Protein AF-A0A956X6S8-F1 (afdb_monomer)

Secondary structure (DSSP, 8-stat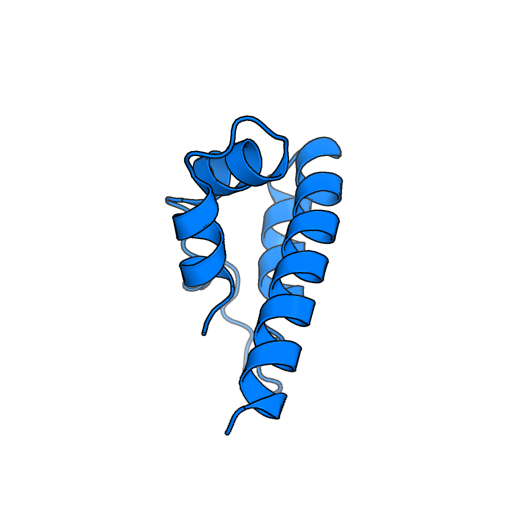e):
--HHHHHHTTTT-SSHHHHHHHHTSS--TTTS----SS-PPPHHHHHHHHHHHHS-HHHHHHHHHHHHHHHHHHHHHHTT-

Sequence (81 aa):
MKFKEWLLKQKERKDSVGTLARALADVDPRKFGRDSRRRKPDEHRRWARIVTRYGTMAHVQAFNQAWREFSKTQASREKTA

Foldseek 3Di:
DALLVLLCVLCPDPDLSVVLSVVCNPPDLVVQDPPPDDDDDDSLRSVLCVCVVPHDPSSNVSSVVSVVVVVVVVVVVVVVD

Structure (mmCIF, N/CA/C/O backbone):
data_AF-A0A956X6S8-F1
#
_entry.id   AF-A0A956X6S8-F1
#
loop_
_atom_site.group_PDB
_atom_site.id
_atom_site.type_symbol
_atom_site.label_atom_id
_atom_site.label_alt_id
_atom_site.label_comp_id
_atom_site.label_asym_id
_atom_site.label_entity_id
_atom_site.label_seq_id
_atom_site.pdbx_PDB_ins_code
_atom_site.Cartn_x
_atom_site.Cartn_y
_atom_site.Cartn_z
_atom_site.occupancy
_atom_site.B_iso_or_equiv
_atom_site.auth_seq_id
_atom_site.auth_comp_id
_atom_site.auth_asym_id
_atom_site.auth_atom_id
_atom_site.pdbx_PDB_model_num
ATOM 1 N N . MET A 1 1 ? -11.299 -4.188 9.355 1.00 82.00 1 MET A N 1
ATOM 2 C CA . MET A 1 1 ? -11.271 -3.414 8.082 1.00 82.00 1 MET A CA 1
ATOM 3 C C . MET A 1 1 ? -10.261 -4.082 7.174 1.00 82.00 1 MET A C 1
ATOM 5 O O . MET A 1 1 ? -9.258 -4.522 7.711 1.00 82.00 1 MET A O 1
ATOM 9 N N . LYS A 1 2 ? -10.489 -4.207 5.863 1.00 87.12 2 LYS A N 1
ATOM 10 C CA . LYS A 1 2 ? -9.506 -4.875 4.985 1.00 87.12 2 LYS A CA 1
ATOM 11 C C . LYS A 1 2 ? -8.373 -3.936 4.587 1.00 87.12 2 LYS A C 1
ATOM 13 O O . LYS A 1 2 ? -8.586 -2.726 4.485 1.00 87.12 2 LYS A O 1
ATOM 18 N N . PHE A 1 3 ? -7.200 -4.489 4.281 1.00 88.31 3 PHE A N 1
ATOM 19 C CA . PHE A 1 3 ? -6.050 -3.690 3.852 1.00 88.31 3 PHE A CA 1
ATOM 20 C C . PHE A 1 3 ? -6.369 -2.881 2.593 1.00 88.31 3 PHE A C 1
ATOM 22 O O . PHE A 1 3 ? -6.042 -1.701 2.533 1.00 88.31 3 PHE A O 1
ATOM 29 N N . LYS A 1 4 ? -7.088 -3.468 1.620 1.00 87.75 4 LYS A N 1
ATOM 30 C CA . LYS A 1 4 ? -7.488 -2.754 0.391 1.00 87.75 4 LYS A CA 1
ATOM 31 C C . LYS A 1 4 ? -8.301 -1.498 0.698 1.00 87.75 4 LYS A C 1
ATOM 33 O O . LYS A 1 4 ? -8.031 -0.435 0.156 1.00 87.75 4 LYS A O 1
ATOM 38 N N . GLU A 1 5 ? -9.298 -1.626 1.566 1.00 89.56 5 GLU A N 1
ATOM 39 C CA . GLU A 1 5 ? -10.178 -0.519 1.948 1.00 89.56 5 GLU A CA 1
ATOM 40 C C . GLU A 1 5 ? -9.397 0.574 2.675 1.00 89.56 5 GLU A C 1
ATOM 42 O O . GLU A 1 5 ? -9.636 1.756 2.451 1.00 89.56 5 GLU A O 1
ATOM 47 N N . TRP A 1 6 ? -8.454 0.187 3.538 1.00 92.62 6 TRP A N 1
ATOM 48 C CA . TRP A 1 6 ? -7.591 1.136 4.232 1.00 92.62 6 TRP A CA 1
ATOM 49 C C . TRP A 1 6 ? -6.648 1.848 3.261 1.00 92.62 6 TRP A C 1
ATOM 51 O O . TRP A 1 6 ? -6.544 3.072 3.305 1.00 92.62 6 TRP A O 1
ATOM 61 N N . LEU A 1 7 ? -6.031 1.098 2.344 1.00 91.50 7 LEU A N 1
ATOM 62 C CA . LEU A 1 7 ? -5.101 1.612 1.346 1.00 91.50 7 LEU A CA 1
ATOM 63 C C . LEU A 1 7 ? -5.793 2.591 0.389 1.00 91.50 7 LEU A C 1
ATOM 65 O O . LEU A 1 7 ? -5.231 3.634 0.079 1.00 91.50 7 LEU A O 1
ATOM 69 N N . LEU A 1 8 ? -7.037 2.323 -0.022 1.00 91.50 8 LEU A N 1
ATOM 70 C CA . LEU A 1 8 ? -7.808 3.237 -0.874 1.00 91.50 8 LEU A CA 1
ATOM 71 C C . LEU A 1 8 ? -8.040 4.609 -0.224 1.00 91.50 8 LEU A C 1
ATOM 73 O O . LEU A 1 8 ? -8.065 5.609 -0.937 1.00 91.50 8 LEU A O 1
ATOM 77 N N . LYS A 1 9 ? -8.139 4.680 1.110 1.00 93.38 9 LYS A N 1
ATOM 78 C CA . LYS A 1 9 ? -8.226 5.959 1.838 1.00 93.38 9 LYS A CA 1
ATOM 79 C C . LYS A 1 9 ? -6.915 6.747 1.834 1.00 93.38 9 LYS A C 1
ATOM 81 O O . LYS A 1 9 ? -6.920 7.925 2.152 1.00 93.38 9 LYS A O 1
ATOM 86 N N . GLN A 1 10 ? -5.798 6.113 1.479 1.00 93.44 10 GLN A N 1
ATOM 87 C CA . GLN A 1 10 ? -4.480 6.746 1.440 1.00 93.44 10 GLN A CA 1
ATOM 88 C C . GLN A 1 10 ? -4.158 7.387 0.079 1.00 93.44 10 GLN A C 1
ATOM 90 O O . GLN A 1 10 ? -3.087 7.966 -0.069 1.00 93.44 10 GLN A O 1
ATOM 95 N N . LYS A 1 11 ? -5.052 7.302 -0.920 1.00 91.75 11 LYS A N 1
ATOM 96 C CA . LYS A 1 11 ? -4.808 7.768 -2.302 1.00 91.75 11 LYS A CA 1
ATOM 97 C C . LYS A 1 11 ? -4.350 9.224 -2.412 1.00 91.75 11 LYS A C 1
ATOM 99 O O . LYS A 1 11 ? -3.544 9.534 -3.287 1.00 91.75 11 LYS A O 1
ATOM 104 N N . GLU A 1 12 ? -4.851 10.091 -1.538 1.00 92.38 12 GLU A N 1
ATOM 105 C CA . GLU A 1 12 ? -4.556 11.529 -1.551 1.00 92.38 12 GLU A CA 1
ATOM 106 C C . GLU A 1 12 ? -3.195 11.878 -0.931 1.00 92.38 12 GLU A C 1
ATOM 108 O O . GLU A 1 12 ? -2.722 13.008 -1.065 1.00 92.38 12 GLU A O 1
ATOM 113 N N . ARG A 1 13 ? -2.517 10.917 -0.286 1.00 92.69 13 ARG A N 1
ATOM 114 C CA . ARG A 1 13 ? -1.172 11.149 0.245 1.00 92.69 13 ARG A CA 1
ATOM 115 C C . ARG A 1 13 ? -0.188 11.417 -0.893 1.00 92.69 13 ARG A C 1
ATOM 117 O O . ARG A 1 13 ? -0.201 10.766 -1.944 1.00 92.69 13 ARG A O 1
ATOM 124 N N . LYS A 1 14 ? 0.715 12.367 -0.650 1.00 93.31 14 LYS A N 1
ATOM 125 C CA . LYS A 1 14 ? 1.798 12.747 -1.574 1.00 93.31 14 LYS A CA 1
ATOM 126 C C . LYS A 1 14 ? 3.087 11.940 -1.362 1.00 93.31 14 LYS A C 1
ATOM 128 O O . LYS A 1 14 ? 4.096 12.242 -1.985 1.00 93.31 14 LYS A O 1
ATOM 133 N N . ASP A 1 15 ? 3.058 10.929 -0.497 1.00 92.75 15 ASP A N 1
ATOM 134 C CA . ASP A 1 15 ? 4.204 10.081 -0.171 1.00 92.75 15 ASP A CA 1
ATOM 135 C C . ASP A 1 15 ? 4.186 8.739 -0.927 1.00 92.75 15 ASP A C 1
ATOM 137 O O . ASP A 1 15 ? 3.331 8.468 -1.775 1.00 92.75 15 ASP A O 1
ATOM 141 N N . SER A 1 16 ? 5.160 7.884 -0.613 1.00 91.25 16 SER A N 1
ATOM 142 C CA . SER A 1 16 ? 5.308 6.549 -1.196 1.00 91.25 16 SER A CA 1
ATOM 143 C C . SER A 1 16 ? 4.082 5.655 -0.963 1.00 91.25 16 SER A C 1
ATOM 145 O O . SER A 1 16 ? 3.719 4.879 -1.848 1.00 91.25 16 SER A O 1
ATOM 147 N N . VAL A 1 17 ? 3.398 5.795 0.178 1.00 92.38 17 VAL A N 1
ATOM 148 C CA . VAL A 1 17 ? 2.171 5.051 0.503 1.00 92.38 17 VAL A CA 1
ATOM 149 C C . VAL A 1 17 ? 1.010 5.521 -0.370 1.00 92.38 17 VAL A C 1
ATOM 151 O O . VAL A 1 17 ? 0.278 4.690 -0.907 1.00 92.38 17 VAL A O 1
ATOM 154 N N . GLY A 1 18 ? 0.864 6.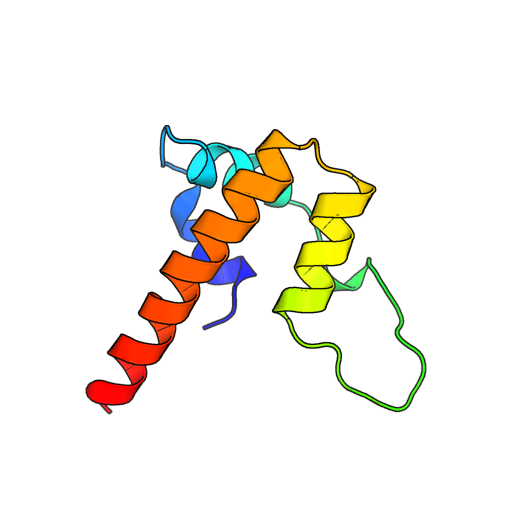829 -0.579 1.00 92.06 18 GLY A N 1
ATOM 155 C CA . GLY A 1 18 ? -0.144 7.371 -1.490 1.00 92.06 18 GLY A CA 1
ATOM 156 C C . GLY A 1 18 ? 0.099 6.994 -2.950 1.00 92.06 18 GLY A C 1
ATOM 157 O O . GLY A 1 18 ? -0.845 6.668 -3.673 1.00 92.06 18 GLY A O 1
ATOM 158 N N . THR A 1 19 ? 1.362 6.955 -3.377 1.00 90.94 19 THR A N 1
ATOM 159 C CA . THR A 1 19 ? 1.747 6.444 -4.703 1.00 90.94 19 THR A CA 1
ATOM 160 C C . THR A 1 19 ? 1.393 4.964 -4.850 1.00 90.94 19 THR A C 1
ATOM 162 O O . THR A 1 19 ? 0.769 4.579 -5.839 1.00 90.94 19 THR A O 1
ATOM 165 N N . LEU A 1 20 ? 1.693 4.140 -3.841 1.00 90.81 20 LEU A N 1
ATOM 166 C CA . LEU A 1 20 ? 1.303 2.729 -3.820 1.00 90.81 20 LEU A CA 1
ATOM 167 C C . LEU A 1 20 ? -0.223 2.557 -3.868 1.00 90.81 20 LEU A C 1
ATOM 169 O O . LEU A 1 20 ? -0.729 1.710 -4.601 1.00 90.81 20 LEU A O 1
ATOM 173 N N . ALA A 1 21 ? -0.965 3.369 -3.112 1.00 91.69 21 ALA A N 1
ATOM 174 C CA . ALA A 1 21 ? -2.422 3.328 -3.075 1.00 91.69 21 ALA A CA 1
ATOM 175 C C . ALA A 1 21 ? -3.060 3.645 -4.431 1.00 91.69 21 ALA A C 1
ATOM 177 O O . ALA A 1 21 ? -4.061 3.030 -4.801 1.00 91.69 21 ALA A O 1
ATOM 178 N N . ARG A 1 22 ? -2.474 4.582 -5.182 1.00 91.75 22 ARG A N 1
ATOM 179 C CA . ARG A 1 22 ? -2.882 4.893 -6.556 1.00 91.75 22 ARG A CA 1
ATOM 180 C C . ARG A 1 22 ? -2.539 3.748 -7.509 1.00 91.75 22 ARG A C 1
ATOM 182 O O . ARG A 1 22 ? -3.419 3.301 -8.235 1.00 91.75 22 ARG A O 1
ATOM 189 N N . ALA A 1 23 ? -1.322 3.211 -7.438 1.00 87.62 23 ALA A N 1
ATOM 190 C CA . ALA A 1 23 ? -0.878 2.107 -8.293 1.00 87.62 23 ALA A CA 1
ATOM 191 C C . ALA A 1 23 ? -1.685 0.809 -8.089 1.00 87.62 23 ALA A C 1
ATOM 193 O O . ALA A 1 23 ? -1.914 0.057 -9.033 1.00 87.62 23 ALA A O 1
ATOM 194 N N . LEU A 1 24 ? -2.130 0.537 -6.859 1.00 87.12 24 LEU A N 1
ATOM 195 C CA . LEU A 1 24 ? -2.868 -0.680 -6.501 1.00 87.12 24 LEU A CA 1
ATOM 196 C C . LEU A 1 24 ? -4.391 -0.494 -6.438 1.00 87.12 24 LEU A C 1
ATOM 198 O O . LEU A 1 24 ? -5.106 -1.432 -6.078 1.00 87.12 24 LEU A O 1
ATOM 202 N N . ALA A 1 25 ? -4.901 0.689 -6.783 1.00 85.88 25 ALA A N 1
ATOM 203 C CA . ALA A 1 25 ? -6.320 1.023 -6.694 1.00 85.88 25 ALA A CA 1
ATOM 204 C C . ALA A 1 25 ? -7.213 0.036 -7.463 1.00 85.88 25 ALA A C 1
ATOM 206 O O . ALA A 1 25 ? -8.172 -0.520 -6.912 1.00 85.88 25 ALA A O 1
ATOM 207 N N . ASP A 1 26 ? -6.834 -0.217 -8.713 1.00 83.38 26 ASP A N 1
ATOM 208 C CA . ASP A 1 26 ? -7.599 -1.026 -9.665 1.00 83.38 26 ASP A CA 1
ATOM 209 C C . ASP A 1 26 ? -7.191 -2.502 -9.633 1.00 83.38 26 ASP A C 1
ATOM 211 O O . ASP A 1 26 ? -7.806 -3.361 -10.269 1.00 83.38 26 ASP A O 1
ATOM 215 N N . VAL A 1 27 ? -6.180 -2.835 -8.826 1.00 83.69 27 VAL A N 1
ATOM 216 C CA . VAL A 1 27 ? -5.724 -4.208 -8.654 1.00 83.69 27 VAL A CA 1
ATOM 217 C C . VAL A 1 27 ? -6.757 -4.982 -7.845 1.00 83.69 27 VAL A C 1
ATOM 219 O O . VAL A 1 27 ? -7.074 -4.663 -6.693 1.00 83.69 27 VAL A O 1
ATOM 222 N N . ASP A 1 28 ? -7.299 -6.038 -8.445 1.00 78.81 28 ASP A N 1
ATOM 223 C CA . ASP A 1 28 ? -8.151 -6.989 -7.743 1.00 78.81 28 ASP A CA 1
ATOM 224 C C . ASP A 1 28 ? -7.303 -8.142 -7.182 1.00 78.81 28 ASP A C 1
ATOM 226 O O . ASP A 1 28 ? -6.920 -9.045 -7.933 1.00 78.81 28 ASP A O 1
ATOM 230 N N . PRO A 1 29 ? -7.036 -8.177 -5.862 1.00 73.19 29 PRO A N 1
ATOM 231 C CA . PRO A 1 29 ? -6.246 -9.243 -5.261 1.00 73.19 29 PRO A CA 1
ATOM 232 C C . PRO A 1 29 ? -6.915 -10.619 -5.383 1.00 73.19 29 PRO A C 1
ATOM 234 O O . PRO A 1 29 ? -6.236 -11.633 -5.255 1.00 73.19 29 PRO A O 1
ATOM 237 N N . ARG A 1 30 ? -8.227 -10.697 -5.658 1.00 71.94 30 ARG A N 1
ATOM 238 C CA . ARG A 1 30 ? -8.927 -11.973 -5.891 1.00 71.94 30 ARG A CA 1
ATOM 239 C C . ARG A 1 30 ? -8.512 -12.632 -7.205 1.00 71.94 30 ARG A C 1
ATOM 241 O O . ARG A 1 30 ? -8.604 -13.852 -7.313 1.00 71.94 30 ARG A O 1
ATOM 248 N N . LYS A 1 31 ? -8.031 -11.849 -8.176 1.00 71.19 31 LYS A N 1
ATOM 249 C CA . LYS A 1 31 ? -7.497 -12.360 -9.447 1.00 71.19 31 LYS A CA 1
ATOM 250 C C . LYS A 1 31 ? -6.099 -12.966 -9.278 1.00 71.19 31 LYS A C 1
ATOM 252 O O . LYS A 1 31 ? -5.702 -13.826 -10.058 1.00 71.19 31 LYS A O 1
ATOM 257 N N . PHE A 1 32 ? -5.379 -12.587 -8.220 1.00 65.69 32 PHE A N 1
ATOM 258 C CA . PHE A 1 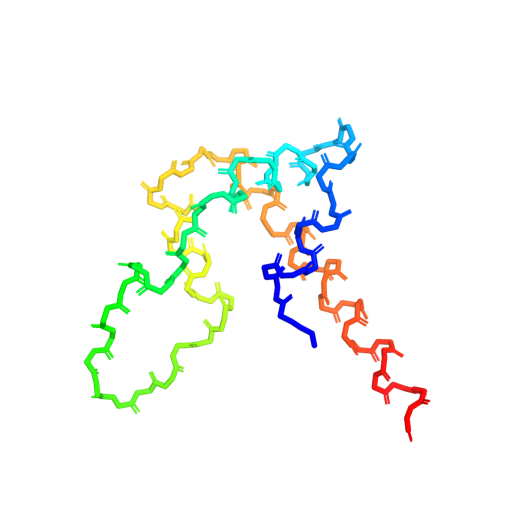32 ? -4.035 -13.072 -7.914 1.00 65.69 32 PHE A CA 1
ATOM 259 C C . PHE A 1 32 ? -4.078 -14.250 -6.938 1.00 65.69 32 PHE A C 1
ATOM 261 O O . PHE A 1 32 ? -3.824 -14.126 -5.740 1.00 65.69 32 PHE A O 1
ATOM 268 N N . GLY A 1 33 ? -4.393 -15.416 -7.502 1.00 56.50 33 GLY A N 1
ATOM 269 C CA . GLY A 1 33 ? -4.302 -16.712 -6.836 1.00 56.50 33 GLY A CA 1
ATOM 270 C C . GLY A 1 33 ? -5.662 -17.318 -6.504 1.00 56.50 33 GLY A C 1
ATOM 271 O O . GLY A 1 33 ? -6.258 -17.024 -5.466 1.00 56.50 33 GLY A O 1
ATOM 272 N N . ARG A 1 34 ? -6.097 -18.277 -7.331 1.00 54.06 34 ARG A N 1
ATOM 273 C CA . ARG A 1 34 ? -6.886 -19.410 -6.833 1.00 54.06 34 ARG A CA 1
ATOM 274 C C . ARG A 1 34 ? -5.926 -20.291 -6.038 1.00 54.06 34 ARG A C 1
ATOM 276 O O . ARG A 1 34 ? -5.370 -21.233 -6.586 1.00 54.06 34 ARG A O 1
ATOM 283 N N . ASP A 1 35 ? -5.679 -19.963 -4.772 1.00 54.38 35 ASP A N 1
ATOM 284 C CA . ASP A 1 35 ? -4.983 -20.915 -3.907 1.00 54.38 35 ASP A CA 1
ATOM 285 C C . ASP A 1 35 ? -5.937 -22.097 -3.686 1.00 54.38 35 ASP A C 1
ATOM 287 O O . ASP A 1 35 ? -6.968 -22.007 -3.014 1.00 54.38 35 ASP A O 1
ATOM 291 N N . SER A 1 36 ? -5.616 -23.195 -4.365 1.00 48.34 36 SER A N 1
ATOM 292 C CA . SER A 1 36 ? -6.236 -24.498 -4.218 1.00 48.34 36 SER A CA 1
ATOM 293 C C . SER A 1 36 ? -6.250 -24.888 -2.743 1.00 48.34 36 SER A C 1
ATOM 295 O O . SER A 1 36 ? -5.198 -25.004 -2.120 1.00 48.34 36 SER A O 1
ATOM 297 N N . ARG A 1 37 ? -7.464 -25.073 -2.207 1.00 52.66 37 ARG A N 1
ATOM 298 C CA . ARG A 1 37 ? -7.823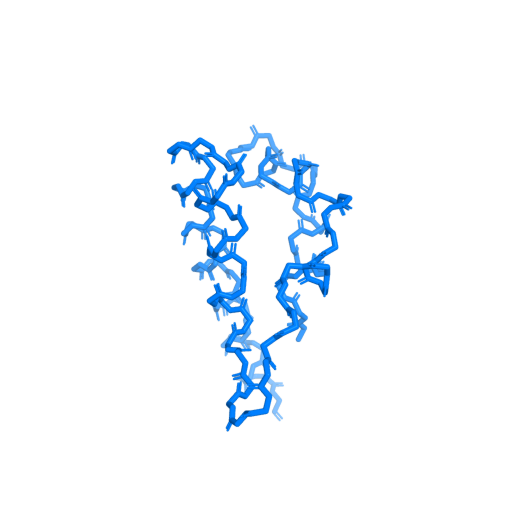 -25.985 -1.109 1.00 52.66 37 ARG A CA 1
ATOM 299 C C . ARG A 1 37 ? -6.660 -26.317 -0.157 1.00 52.66 37 ARG A C 1
ATOM 301 O O . ARG A 1 37 ? -5.962 -27.293 -0.403 1.00 52.66 37 ARG A O 1
ATOM 308 N N . ARG A 1 38 ? -6.504 -25.550 0.938 1.00 52.75 38 ARG A N 1
ATOM 309 C CA . ARG A 1 38 ? -6.242 -26.061 2.317 1.00 52.75 38 ARG A CA 1
ATOM 310 C C . ARG A 1 38 ? -5.803 -25.012 3.348 1.00 52.75 38 AR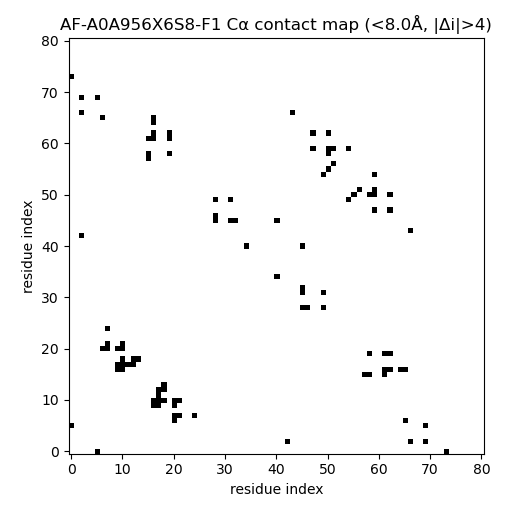G A C 1
ATOM 312 O O . ARG A 1 38 ? -5.889 -25.304 4.533 1.00 52.75 38 ARG A O 1
ATOM 319 N N . ARG A 1 39 ? -5.396 -23.794 2.974 1.00 54.06 39 ARG A N 1
ATOM 320 C CA . ARG A 1 39 ? -5.108 -22.713 3.944 1.00 54.06 39 ARG A CA 1
ATOM 321 C C . ARG A 1 39 ? -5.558 -21.370 3.373 1.00 54.06 39 ARG A C 1
ATOM 323 O O . ARG A 1 39 ? -5.117 -21.014 2.286 1.00 54.06 39 ARG A O 1
ATOM 330 N N . LYS A 1 40 ? -6.447 -20.642 4.067 1.00 51.25 40 LYS A N 1
ATOM 331 C CA . LYS A 1 40 ? -6.784 -19.246 3.722 1.00 51.25 40 LYS A CA 1
ATOM 332 C C . LYS A 1 40 ? -5.464 -18.460 3.660 1.00 51.25 40 LYS A C 1
ATOM 334 O O . LYS A 1 40 ? -4.779 -18.410 4.680 1.00 51.25 40 LYS A O 1
ATOM 339 N N . PRO A 1 41 ? -5.068 -17.890 2.510 1.00 56.53 41 PRO A N 1
ATOM 340 C CA . PRO A 1 41 ? -3.897 -17.031 2.465 1.00 56.53 41 PRO A CA 1
ATOM 341 C C . PRO A 1 41 ? -4.143 -15.832 3.378 1.00 56.53 41 PRO A C 1
ATOM 343 O O . PRO A 1 41 ? -5.182 -15.181 3.252 1.00 56.53 41 PRO A O 1
ATOM 346 N N . ASP A 1 42 ? -3.197 -15.562 4.274 1.00 77.19 42 ASP A N 1
ATOM 347 C CA . ASP A 1 42 ? -3.132 -14.300 5.008 1.00 77.19 42 ASP A CA 1
ATOM 348 C C . ASP A 1 42 ? -3.225 -13.140 3.998 1.00 77.19 42 ASP A C 1
ATOM 350 O O . ASP A 1 42 ? -2.586 -13.174 2.935 1.00 77.19 42 ASP A O 1
ATOM 354 N N . GLU A 1 43 ? -4.056 -12.141 4.306 1.00 83.31 43 GLU A N 1
ATOM 355 C CA . GLU A 1 43 ? -4.244 -10.946 3.483 1.00 83.31 43 GLU A CA 1
ATOM 356 C C . GLU A 1 43 ? -2.890 -10.290 3.168 1.00 83.31 43 GLU A C 1
ATOM 358 O O . GLU A 1 43 ? -2.660 -9.906 2.017 1.00 83.31 43 GLU A O 1
ATOM 363 N N . HIS A 1 44 ? -1.954 -10.291 4.128 1.00 86.19 44 HIS A N 1
ATOM 364 C CA . HIS A 1 44 ? -0.587 -9.805 3.933 1.00 86.19 44 HIS A CA 1
ATOM 365 C C . HIS A 1 44 ? 0.119 -10.538 2.794 1.00 86.19 44 HIS A C 1
ATOM 367 O O . HIS A 1 44 ? 0.651 -9.925 1.871 1.00 86.19 44 HIS A O 1
ATOM 373 N N . ARG A 1 45 ? 0.095 -11.875 2.828 1.00 85.19 45 ARG A N 1
ATOM 374 C CA . ARG A 1 45 ? 0.827 -12.725 1.881 1.00 85.19 45 ARG A CA 1
ATOM 375 C C . ARG A 1 45 ? 0.302 -12.567 0.458 1.00 85.19 45 ARG A C 1
ATOM 377 O O . ARG A 1 45 ? 1.082 -12.619 -0.494 1.00 85.19 45 ARG A O 1
ATOM 384 N N . ARG A 1 46 ? -1.011 -12.378 0.304 1.00 86.06 46 ARG A N 1
ATOM 385 C CA . ARG A 1 46 ? -1.630 -12.133 -1.003 1.00 86.06 46 ARG A CA 1
ATOM 386 C C . ARG A 1 46 ? -1.164 -10.806 -1.593 1.00 86.06 46 ARG A C 1
ATOM 388 O O . ARG A 1 46 ? -0.745 -10.782 -2.746 1.00 86.06 46 ARG A O 1
ATOM 395 N N . TRP A 1 47 ? -1.189 -9.735 -0.806 1.00 87.56 47 TRP A N 1
ATOM 396 C CA . TRP A 1 47 ? -0.709 -8.434 -1.264 1.00 87.56 47 TRP A CA 1
ATOM 397 C C . TRP A 1 47 ? 0.799 -8.417 -1.502 1.00 87.56 47 TRP A C 1
ATOM 399 O O . TRP A 1 47 ?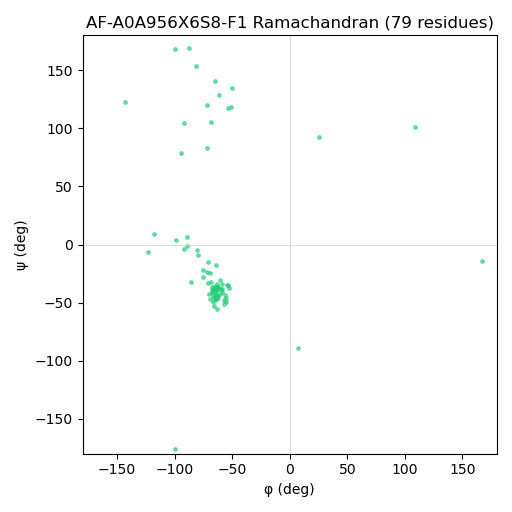 1.228 -7.930 -2.543 1.00 87.56 47 TRP A O 1
ATOM 409 N N . ALA A 1 48 ? 1.591 -9.046 -0.634 1.00 88.00 48 ALA A N 1
ATOM 410 C CA . ALA A 1 48 ? 3.031 -9.174 -0.822 1.00 88.00 48 ALA A CA 1
ATOM 411 C C . ALA A 1 48 ? 3.368 -9.818 -2.177 1.00 88.00 48 ALA A C 1
ATOM 413 O O . ALA A 1 48 ? 4.177 -9.270 -2.914 1.00 88.00 48 ALA A O 1
ATOM 414 N N . ARG A 1 49 ? 2.687 -10.911 -2.564 1.00 86.75 49 ARG A N 1
ATOM 415 C CA . ARG A 1 49 ? 2.867 -11.538 -3.891 1.00 86.75 49 ARG A CA 1
ATOM 416 C C . ARG A 1 49 ? 2.550 -10.596 -5.054 1.00 86.75 49 ARG A C 1
ATOM 418 O O . ARG A 1 49 ? 3.204 -10.672 -6.086 1.00 86.75 49 ARG A O 1
ATOM 425 N N . ILE A 1 50 ? 1.525 -9.757 -4.924 1.00 86.38 50 ILE A N 1
ATOM 426 C CA . ILE A 1 50 ? 1.141 -8.798 -5.970 1.00 86.38 50 ILE A CA 1
ATOM 427 C C . ILE A 1 50 ? 2.240 -7.750 -6.127 1.00 86.38 50 ILE A C 1
ATOM 429 O O . ILE A 1 50 ? 2.711 -7.508 -7.237 1.00 86.38 50 ILE A O 1
ATOM 433 N N . VAL A 1 51 ? 2.676 -7.168 -5.010 1.00 87.56 51 VAL A N 1
ATOM 434 C CA . VAL A 1 51 ? 3.680 -6.104 -5.009 1.00 87.56 51 VAL A CA 1
ATOM 435 C C . VAL A 1 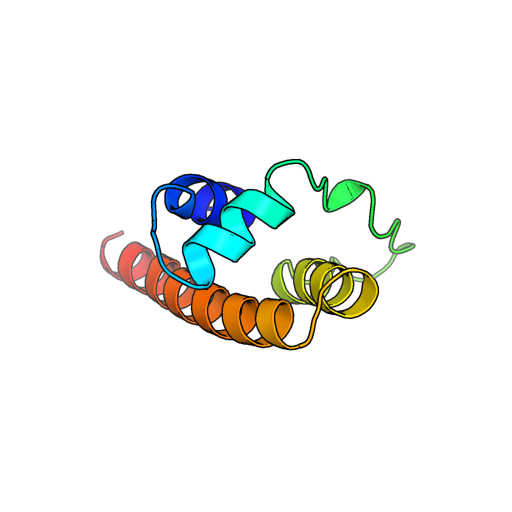51 ? 5.047 -6.625 -5.451 1.00 87.56 51 VAL A C 1
ATOM 437 O O . VAL A 1 51 ? 5.734 -5.930 -6.188 1.00 87.56 51 VAL A O 1
ATOM 440 N N . THR A 1 52 ? 5.433 -7.849 -5.084 1.00 85.94 52 THR A N 1
ATOM 441 C CA . THR A 1 52 ? 6.712 -8.426 -5.526 1.00 85.94 52 THR A CA 1
ATOM 442 C C . THR A 1 52 ? 6.703 -8.889 -6.979 1.00 85.94 52 THR A C 1
ATOM 444 O O . THR A 1 52 ? 7.756 -8.904 -7.605 1.00 85.94 52 THR A O 1
ATOM 447 N N . ARG A 1 53 ? 5.545 -9.271 -7.534 1.00 82.25 53 ARG A N 1
ATOM 448 C CA . ARG A 1 53 ? 5.449 -9.771 -8.916 1.00 82.25 53 ARG A CA 1
ATOM 449 C C . ARG A 1 53 ? 5.290 -8.666 -9.958 1.00 82.25 53 ARG A C 1
ATOM 451 O O . ARG A 1 53 ? 5.750 -8.842 -11.079 1.00 82.25 53 ARG A O 1
ATOM 458 N N . TYR A 1 54 ? 4.620 -7.570 -9.609 1.00 72.75 54 TYR A N 1
ATOM 459 C CA . TYR A 1 54 ? 4.285 -6.492 -10.551 1.00 72.75 54 TYR A CA 1
ATOM 460 C C . TYR A 1 54 ? 4.815 -5.120 -10.126 1.00 72.75 54 TYR A C 1
ATOM 462 O O . TYR A 1 54 ? 4.669 -4.150 -10.865 1.00 72.75 54 TYR A O 1
ATOM 470 N N . GLY A 1 55 ? 5.388 -5.009 -8.928 1.00 77.12 55 GLY A N 1
ATOM 471 C CA . GLY A 1 55 ? 5.906 -3.756 -8.396 1.00 77.12 55 GLY A CA 1
ATOM 472 C C . GLY A 1 55 ? 7.418 -3.607 -8.545 1.00 77.12 55 GLY A C 1
ATOM 473 O O . GLY A 1 55 ? 8.144 -4.547 -8.851 1.00 77.12 55 GLY A O 1
ATOM 474 N N . THR A 1 56 ? 7.892 -2.390 -8.291 1.00 84.19 56 THR A N 1
ATOM 475 C CA . THR A 1 56 ? 9.314 -2.062 -8.164 1.00 84.19 56 THR A CA 1
ATOM 476 C C . THR A 1 56 ? 9.772 -2.270 -6.716 1.00 84.19 56 THR A C 1
ATOM 478 O O . THR A 1 56 ? 8.946 -2.395 -5.806 1.00 84.19 56 THR A O 1
ATOM 481 N N . MET A 1 57 ? 11.085 -2.228 -6.453 1.00 85.56 57 MET A N 1
ATOM 482 C CA . MET A 1 57 ? 11.594 -2.211 -5.070 1.00 85.56 57 MET A CA 1
ATOM 483 C C . MET A 1 57 ? 10.978 -1.078 -4.231 1.00 85.56 57 MET A C 1
ATOM 485 O O . MET A 1 57 ? 10.680 -1.283 -3.054 1.00 85.56 57 MET A O 1
ATOM 489 N N . ALA A 1 58 ? 10.709 0.081 -4.840 1.00 86.25 58 ALA A N 1
ATOM 490 C CA . ALA A 1 58 ? 10.035 1.194 -4.175 1.00 86.25 58 ALA A CA 1
ATOM 491 C C . ALA A 1 58 ? 8.600 0.833 -3.746 1.00 86.25 58 ALA A C 1
ATOM 493 O O . ALA A 1 58 ? 8.178 1.181 -2.643 1.00 86.25 58 ALA A O 1
ATOM 494 N N . HIS A 1 59 ? 7.863 0.070 -4.563 1.00 87.06 59 HIS A N 1
ATOM 495 C CA . HIS A 1 59 ? 6.536 -0.424 -4.185 1.00 87.06 59 HIS A CA 1
ATOM 496 C C . HIS A 1 59 ? 6.601 -1.417 -3.017 1.00 87.06 59 HIS A C 1
ATOM 498 O O . HIS A 1 59 ? 5.748 -1.361 -2.134 1.00 87.06 59 HIS A O 1
ATOM 504 N N . VAL A 1 60 ? 7.618 -2.285 -2.963 1.00 89.19 60 VAL A N 1
ATOM 505 C CA . VAL A 1 60 ? 7.815 -3.224 -1.839 1.00 89.19 60 VAL A CA 1
ATOM 506 C C . VAL A 1 60 ? 8.084 -2.472 -0.532 1.00 89.19 60 VAL A C 1
ATOM 508 O O . VAL A 1 60 ? 7.480 -2.780 0.497 1.00 89.19 60 VAL A O 1
ATOM 511 N N . GLN A 1 61 ? 8.946 -1.453 -0.562 1.00 91.00 61 GLN A N 1
ATOM 512 C CA . GLN A 1 61 ? 9.227 -0.617 0.610 1.00 91.00 61 GLN A CA 1
ATOM 513 C C . GLN A 1 61 ? 7.978 0.141 1.079 1.00 91.00 61 GLN A C 1
ATOM 515 O O . GLN A 1 61 ? 7.634 0.087 2.263 1.00 91.00 61 GLN A O 1
ATOM 520 N N . ALA A 1 62 ? 7.259 0.773 0.146 1.00 92.94 62 ALA A N 1
ATOM 521 C CA . ALA A 1 62 ? 5.999 1.453 0.431 1.00 92.94 62 ALA A CA 1
ATOM 522 C C . ALA A 1 62 ? 4.952 0.493 1.014 1.00 92.94 62 ALA A C 1
ATOM 524 O O . ALA A 1 62 ? 4.228 0.855 1.939 1.00 92.94 62 ALA A O 1
ATOM 525 N N . PHE A 1 63 ? 4.893 -0.747 0.519 1.00 93.50 63 PHE A N 1
ATOM 526 C CA . PHE A 1 63 ? 3.972 -1.767 1.015 1.00 93.50 63 PHE A CA 1
ATOM 527 C C . PHE A 1 63 ? 4.279 -2.157 2.459 1.00 93.50 63 PHE A C 1
ATOM 529 O O . PHE A 1 63 ? 3.372 -2.178 3.287 1.00 93.50 63 PHE A O 1
ATOM 536 N N . ASN A 1 64 ? 5.548 -2.392 2.795 1.00 92.56 64 ASN A N 1
ATOM 537 C CA . ASN A 1 64 ? 5.947 -2.719 4.165 1.00 92.56 64 ASN A CA 1
ATOM 538 C C . ASN A 1 64 ? 5.637 -1.576 5.147 1.00 92.56 64 ASN A C 1
ATOM 540 O O . ASN A 1 64 ? 5.261 -1.822 6.296 1.00 92.56 64 ASN A O 1
ATOM 544 N N . GLN A 1 65 ? 5.786 -0.322 4.709 1.00 93.69 65 GLN A N 1
ATOM 545 C CA . GLN A 1 65 ? 5.379 0.842 5.495 1.00 93.69 65 GLN A CA 1
ATOM 546 C C . GLN A 1 65 ? 3.854 0.885 5.672 1.00 93.69 65 GLN A C 1
ATOM 548 O O . GLN A 1 65 ? 3.370 0.921 6.805 1.00 93.69 65 GLN A O 1
ATOM 553 N N . ALA A 1 66 ? 3.105 0.805 4.570 1.00 93.12 66 ALA A N 1
ATOM 554 C CA . ALA A 1 66 ? 1.645 0.818 4.555 1.00 93.12 66 ALA A CA 1
ATOM 555 C C . ALA A 1 66 ? 1.049 -0.290 5.438 1.00 93.12 66 ALA A C 1
ATOM 557 O O . ALA A 1 66 ? 0.125 -0.048 6.211 1.00 93.12 66 ALA A O 1
ATOM 558 N N . TRP A 1 67 ? 1.608 -1.501 5.372 1.00 93.25 67 TRP A N 1
ATOM 559 C CA . TRP A 1 67 ? 1.152 -2.634 6.172 1.00 93.25 67 TRP A CA 1
ATOM 560 C C . TRP A 1 67 ? 1.365 -2.406 7.669 1.00 93.25 67 TRP A C 1
ATOM 562 O O . TRP A 1 67 ? 0.482 -2.681 8.476 1.00 93.25 67 TRP A O 1
ATOM 572 N N . ARG A 1 68 ? 2.509 -1.835 8.060 1.00 92.12 68 ARG A N 1
ATOM 573 C CA . ARG A 1 68 ? 2.801 -1.503 9.461 1.00 92.12 68 ARG A CA 1
ATOM 574 C C . ARG A 1 68 ? 1.829 -0.467 10.020 1.00 92.12 68 ARG A C 1
ATOM 576 O O . ARG A 1 68 ? 1.364 -0.614 11.148 1.00 92.12 68 ARG A O 1
ATOM 583 N N . GLU A 1 69 ? 1.529 0.574 9.245 1.00 92.25 69 GLU A N 1
ATOM 584 C CA . GLU A 1 69 ? 0.541 1.594 9.613 1.00 92.25 69 GLU A CA 1
ATOM 585 C C . GLU A 1 69 ? -0.862 0.978 9.736 1.00 92.25 69 GLU A C 1
ATOM 587 O O . GLU A 1 69 ? -1.551 1.198 10.734 1.00 92.25 69 GLU A O 1
ATOM 592 N N . PHE A 1 70 ? -1.252 0.128 8.783 1.00 91.62 70 PHE A N 1
ATOM 593 C CA . PHE A 1 70 ? -2.515 -0.606 8.813 1.00 91.62 70 PHE A CA 1
ATOM 594 C C . PHE A 1 70 ? -2.645 -1.570 10.001 1.00 91.62 70 PHE A C 1
ATOM 596 O O . PHE A 1 70 ? -3.730 -1.683 10.569 1.00 91.62 70 PHE A O 1
ATOM 603 N N . SER A 1 71 ? -1.572 -2.244 10.416 1.00 88.44 71 SER A N 1
ATOM 604 C CA . SER A 1 71 ? -1.603 -3.112 11.598 1.00 88.44 71 SER A CA 1
ATOM 605 C C . SER A 1 71 ? -1.786 -2.309 12.889 1.00 88.44 71 SER A C 1
ATOM 607 O O . SER A 1 71 ? -2.560 -2.716 13.751 1.00 88.44 71 SER A O 1
ATOM 609 N N . LYS A 1 72 ? -1.142 -1.136 13.008 1.00 88.50 72 LYS A N 1
ATOM 610 C CA . LYS A 1 72 ? -1.307 -0.225 14.162 1.00 88.50 72 LYS A CA 1
ATOM 611 C C . LYS A 1 72 ? -2.745 0.293 14.263 1.00 88.50 72 LYS A C 1
ATOM 613 O O . LYS A 1 72 ? -3.414 0.059 15.256 1.00 88.50 72 LYS A O 1
ATOM 618 N N . THR A 1 73 ? -3.218 0.904 13.178 1.00 85.69 73 THR A N 1
ATOM 619 C CA . THR A 1 73 ? -4.550 0.673 12.607 1.00 85.69 73 THR A CA 1
ATOM 620 C C . THR A 1 73 ? -5.555 -0.199 13.363 1.00 85.69 73 THR A C 1
ATOM 622 O O . THR A 1 73 ? -6.417 0.270 14.108 1.00 85.69 73 THR A O 1
ATOM 625 N N . GLN A 1 74 ? -5.471 -1.500 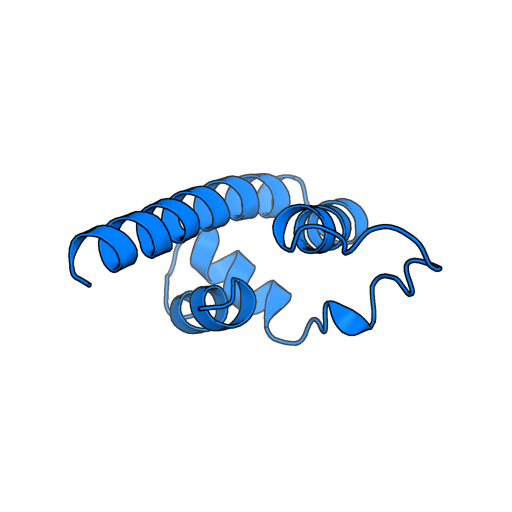13.066 1.00 80.62 74 GLN A N 1
ATOM 626 C CA . GLN A 1 74 ? -6.367 -2.524 13.598 1.00 80.62 74 GLN A CA 1
ATOM 627 C C . GLN A 1 74 ? -6.189 -2.706 15.110 1.00 80.62 74 GLN A C 1
ATOM 629 O O . GLN A 1 74 ? -7.188 -2.752 15.821 1.00 80.62 74 GLN A O 1
ATOM 634 N N . ALA A 1 75 ? -4.948 -2.719 15.605 1.00 75.50 75 ALA A N 1
ATOM 635 C CA . ALA A 1 75 ? -4.658 -2.923 17.026 1.00 75.50 75 ALA A CA 1
ATOM 636 C C . ALA A 1 75 ? -5.229 -1.809 17.922 1.00 75.50 75 ALA A C 1
ATOM 638 O O . ALA A 1 75 ? -5.706 -2.073 19.023 1.00 75.50 75 ALA A O 1
ATOM 639 N N . SER A 1 76 ? -5.218 -0.556 17.455 1.00 68.75 76 SER A N 1
ATOM 640 C CA . SER A 1 76 ? -5.838 0.557 18.182 1.00 68.75 76 SER A CA 1
ATOM 641 C C . SER A 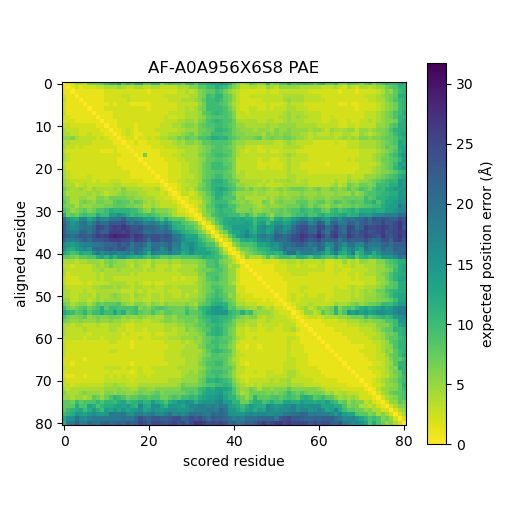1 76 ? -7.363 0.450 18.220 1.00 68.75 76 SER A C 1
ATOM 643 O O . SER A 1 76 ? -7.969 0.852 19.205 1.00 68.75 76 SER A O 1
ATOM 645 N N . ARG A 1 77 ? -7.983 -0.117 17.177 1.00 61.28 77 ARG A N 1
ATOM 646 C CA . ARG A 1 77 ? -9.435 -0.344 17.118 1.00 61.28 77 ARG A CA 1
ATOM 647 C C . ARG A 1 77 ? -9.908 -1.452 18.058 1.00 61.28 77 ARG A C 1
ATOM 649 O O . ARG A 1 77 ? -11.004 -1.339 18.586 1.00 61.28 77 ARG A O 1
ATOM 656 N N . GLU A 1 78 ? -9.098 -2.484 18.277 1.00 59.91 78 GLU A N 1
ATOM 657 C CA . GLU A 1 78 ? -9.411 -3.559 19.233 1.00 59.91 78 GLU A CA 1
ATOM 658 C C . GLU A 1 78 ? -9.308 -3.113 20.696 1.00 59.91 78 GLU A C 1
ATOM 660 O O . GLU A 1 78 ? -9.960 -3.695 21.548 1.00 59.91 78 GLU A O 1
ATOM 665 N N . LYS A 1 79 ? -8.540 -2.062 21.008 1.00 59.75 79 LYS A N 1
ATOM 666 C CA . LYS A 1 79 ? -8.427 -1.533 22.380 1.00 59.75 79 LYS A CA 1
ATOM 667 C C . LYS A 1 79 ? -9.580 -0.618 22.810 1.00 59.75 79 LYS A C 1
ATOM 669 O O . LYS A 1 79 ? -9.573 -0.149 23.941 1.00 59.75 79 LYS A O 1
ATOM 674 N N . THR A 1 80 ? -10.516 -0.303 21.914 1.00 52.78 80 THR A N 1
ATOM 675 C CA . THR A 1 80 ? -11.656 0.597 22.192 1.00 52.78 80 THR A CA 1
ATOM 676 C C . THR A 1 80 ? -13.020 -0.089 22.048 1.00 52.78 80 THR A C 1
ATOM 678 O O . THR A 1 80 ? -14.038 0.599 22.056 1.00 52.78 80 THR A O 1
ATOM 681 N N . ALA A 1 81 ? -13.035 -1.414 21.882 1.00 48.06 81 ALA A N 1
ATOM 682 C CA . ALA A 1 81 ? -14.231 -2.253 21.816 1.00 48.06 81 ALA A CA 1
ATOM 683 C C . ALA A 1 81 ? -14.329 -3.114 23.078 1.00 48.06 81 ALA A C 1
ATOM 685 O O . ALA A 1 81 ? -15.473 -3.355 23.516 1.00 48.06 81 ALA A O 1
#

Solvent-accessible surface area (backbone atoms only — not comparable to full-atom values): 4894 Å² total; per-residue (Å²): 134,55,68,68,64,56,37,56,73,34,42,84,43,92,49,61,46,10,51,44,19,56,75,47,60,84,59,58,68,77,78,62,60,87,76,74,89,87,71,87,75,54,70,65,60,50,51,49,52,51,32,69,73,77,44,52,74,68,42,44,54,24,45,58,53,48,50,52,55,51,51,50,55,53,57,59,56,64,75,77,113

Radius of gyration: 13.13 Å; Cα contacts (8 Å, |Δi|>4): 52; chains: 1; bounding box: 26×39×33 Å

Mean predicted aligned error: 6.8 Å

pLDDT: mean 81.11, std 13.71, range [48.06, 93.69]